Protein AF-A0A9X8VGX3-F1 (afdb_monomer_lite)

Sequence (70 aa):
VQRGNINEGVVLFQIVDRRLSGKKPVGMLTNLDAPALTELLGNRIMDRMTMDGGMWINFDWPSYRRKVKS

InterPro domains:
  IPR027417 P-loop containing nucleoside triphosphate hydrolase [G3DSA:3.40.50.300] (1-70)

Secondary structure (DSSP, 8-state):
----HHHHHHHHHHHHHHHHHTT-------SS-HHHHHHHH-HHHHHHHHTTTPPP----PPPGGGG---

Radius of gyration: 15.18 Å; chains: 1; bounding box: 25×41×42 Å

Structure (mmCIF, N/CA/C/O backbone):
data_AF-A0A9X8VGX3-F1
#
_entry.id   AF-A0A9X8VGX3-F1
#
loop_
_atom_site.group_PDB
_atom_site.id
_atom_site.type_symbol
_atom_site.label_atom_id
_atom_site.label_alt_id
_atom_site.label_comp_id
_atom_site.label_asym_id
_atom_site.label_entity_id
_atom_site.label_seq_id
_atom_site.pdbx_PDB_ins_code
_atom_site.Cartn_x
_atom_site.Cartn_y
_atom_site.Cartn_z
_atom_site.occupancy
_atom_site.B_iso_or_equiv
_atom_site.auth_seq_id
_atom_site.auth_comp_id
_atom_site.auth_asym_id
_atom_site.auth_atom_id
_atom_site.pdbx_PDB_model_num
ATOM 1 N N . VAL A 1 1 ? 0.146 24.362 -14.599 1.00 40.00 1 VAL A N 1
ATOM 2 C CA . VAL A 1 1 ? -0.377 23.828 -13.316 1.00 40.00 1 VAL A CA 1
ATOM 3 C C . VAL A 1 1 ? -0.730 22.358 -13.495 1.00 40.00 1 VAL A C 1
ATOM 5 O O . VAL A 1 1 ? -1.851 22.033 -13.857 1.00 40.00 1 VAL A O 1
ATOM 8 N N . GLN A 1 2 ? 0.241 21.464 -13.299 1.00 35.56 2 GLN A N 1
ATOM 9 C CA . GLN A 1 2 ? -0.037 20.035 -13.131 1.00 35.56 2 GLN A CA 1
ATOM 10 C C . GLN A 1 2 ? -0.477 19.824 -11.676 1.00 35.56 2 GLN A C 1
ATOM 12 O O . GLN A 1 2 ? 0.347 19.680 -10.782 1.00 35.56 2 GLN A O 1
ATOM 17 N N . ARG A 1 3 ? -1.789 19.878 -11.420 1.00 48.12 3 ARG A N 1
ATOM 18 C CA . ARG A 1 3 ? -2.410 19.504 -10.133 1.00 48.12 3 ARG A CA 1
ATOM 19 C C . ARG A 1 3 ? -2.917 18.051 -10.190 1.00 48.12 3 ARG A C 1
ATOM 21 O O . ARG A 1 3 ? -4.053 17.787 -9.825 1.00 48.12 3 ARG A O 1
ATOM 28 N N . GLY A 1 4 ? -2.107 17.133 -10.721 1.00 48.94 4 GLY A N 1
ATOM 29 C CA . GLY A 1 4 ? -2.482 15.716 -10.855 1.00 48.9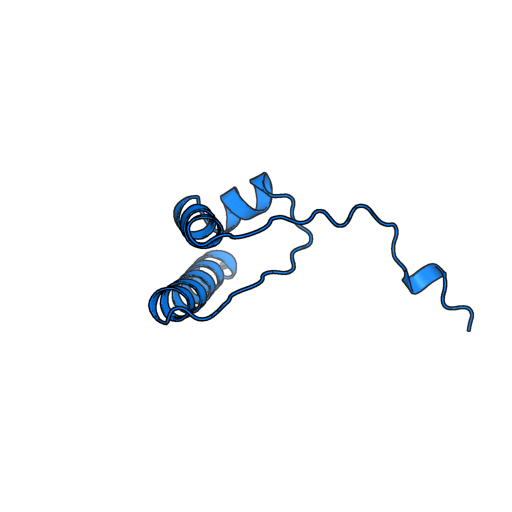4 4 GLY A CA 1
ATOM 30 C C . GLY A 1 4 ? -2.212 14.897 -9.591 1.00 48.94 4 GLY A C 1
ATOM 31 O O . GLY A 1 4 ? -3.034 14.092 -9.190 1.00 48.94 4 GLY A O 1
ATOM 32 N N . ASN A 1 5 ? -1.108 15.166 -8.890 1.00 58.78 5 ASN A N 1
ATOM 33 C CA . ASN A 1 5 ? -0.575 14.185 -7.938 1.00 58.78 5 ASN A CA 1
ATOM 34 C C . ASN A 1 5 ? -1.177 14.258 -6.515 1.00 58.78 5 ASN A C 1
ATOM 36 O O . ASN A 1 5 ? -1.343 13.245 -5.845 1.00 58.78 5 ASN A O 1
ATOM 40 N N . ILE A 1 6 ? -1.535 15.456 -6.031 1.00 62.41 6 ILE A N 1
ATOM 41 C CA . ILE A 1 6 ? -1.952 15.642 -4.623 1.00 62.41 6 ILE A CA 1
ATOM 42 C C . ILE A 1 6 ? -3.364 15.090 -4.385 1.00 62.41 6 ILE A C 1
ATOM 44 O O . ILE A 1 6 ? -3.621 14.421 -3.387 1.00 62.41 6 ILE A O 1
ATOM 48 N N . ASN A 1 7 ? -4.284 15.353 -5.314 1.00 66.81 7 ASN A N 1
ATOM 49 C CA . ASN A 1 7 ? -5.676 14.932 -5.167 1.00 66.81 7 ASN A CA 1
ATOM 50 C C . ASN A 1 7 ? -5.820 13.411 -5.288 1.00 66.81 7 ASN A C 1
ATOM 52 O O . ASN A 1 7 ? -6.596 12.814 -4.547 1.00 66.81 7 ASN A O 1
ATOM 56 N N . GLU A 1 8 ? -5.049 12.781 -6.176 1.00 72.56 8 GLU A N 1
ATOM 57 C CA . GLU A 1 8 ? -5.052 11.327 -6.351 1.00 72.56 8 GLU A CA 1
ATOM 58 C C . GLU A 1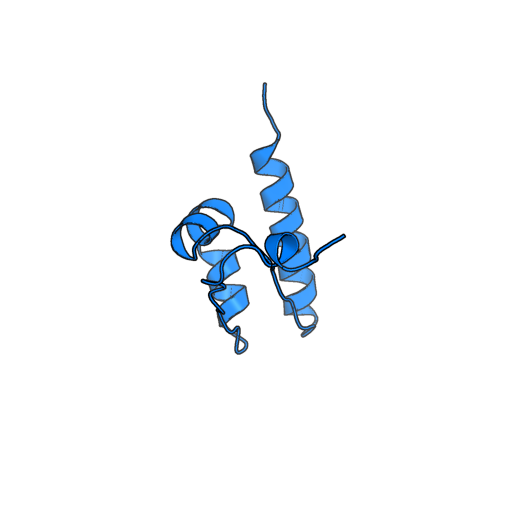 8 ? -4.563 10.611 -5.084 1.00 72.56 8 GLU A C 1
ATOM 60 O O . GLU A 1 8 ? -5.228 9.687 -4.614 1.00 72.56 8 GLU A O 1
ATOM 65 N N . GLY A 1 9 ? -3.485 11.100 -4.456 1.00 73.81 9 GLY A N 1
ATOM 66 C CA . GLY A 1 9 ? -2.996 10.568 -3.180 1.00 73.81 9 GLY A CA 1
ATOM 67 C C . GLY A 1 9 ? -4.022 10.674 -2.044 1.00 73.81 9 GLY A C 1
ATOM 68 O O . GLY A 1 9 ? -4.229 9.715 -1.300 1.00 73.81 9 GLY A O 1
ATOM 69 N N . VAL A 1 10 ? -4.733 11.804 -1.943 1.00 77.62 10 VAL A N 1
ATOM 70 C CA . VAL A 1 10 ? -5.785 12.004 -0.926 1.00 77.62 10 VAL A CA 1
ATOM 71 C C . VAL A 1 10 ? -6.973 11.065 -1.148 1.00 77.62 10 VAL A C 1
ATOM 73 O O . VAL A 1 10 ? -7.501 10.501 -0.188 1.00 77.62 10 VAL A O 1
ATOM 76 N N . VAL A 1 11 ? -7.390 10.856 -2.398 1.00 82.88 11 VAL A N 1
ATOM 77 C CA . VAL A 1 11 ? -8.488 9.931 -2.720 1.00 82.88 11 VAL A CA 1
ATOM 78 C C . VAL A 1 11 ? -8.088 8.483 -2.421 1.00 82.88 11 VAL A C 1
ATOM 80 O O . VAL A 1 11 ? -8.863 7.753 -1.801 1.00 82.88 11 VAL A O 1
ATOM 83 N N . LEU A 1 12 ? -6.869 8.071 -2.789 1.00 80.44 12 LEU A N 1
ATOM 84 C CA . LEU A 1 12 ? -6.340 6.742 -2.462 1.00 80.44 12 LEU A CA 1
ATOM 85 C C . LEU A 1 12 ? -6.291 6.516 -0.947 1.00 80.44 12 LEU A C 1
ATOM 87 O O . LEU A 1 12 ? -6.762 5.480 -0.472 1.00 80.44 12 LEU A O 1
ATOM 91 N N . PHE A 1 13 ? -5.817 7.507 -0.185 1.00 79.06 13 PHE A N 1
ATOM 92 C CA . PHE A 1 13 ? -5.828 7.478 1.279 1.00 79.06 13 PHE A CA 1
ATOM 93 C C . PHE A 1 13 ? -7.233 7.220 1.832 1.00 79.06 13 PHE A C 1
ATOM 95 O O . PHE A 1 13 ? -7.429 6.299 2.623 1.00 79.06 13 PHE A O 1
ATOM 102 N N . GLN A 1 14 ? -8.226 7.995 1.387 1.00 84.88 14 GLN A N 1
ATOM 103 C CA . GLN A 1 14 ? -9.604 7.878 1.872 1.00 84.88 14 GLN A CA 1
ATOM 104 C C . GLN A 1 14 ? -10.223 6.508 1.565 1.00 84.88 14 GLN A C 1
ATOM 106 O O . GLN A 1 14 ? -10.969 5.965 2.384 1.00 84.88 14 GLN A O 1
ATOM 111 N N . ILE A 1 15 ? -9.918 5.929 0.401 1.00 86.19 15 ILE A N 1
ATOM 112 C CA . ILE A 1 15 ? -10.406 4.597 0.022 1.00 86.19 15 ILE A CA 1
ATOM 113 C C . ILE A 1 15 ? -9.805 3.525 0.937 1.00 86.19 15 ILE A C 1
ATOM 115 O O . ILE A 1 15 ? -10.544 2.677 1.447 1.00 86.19 15 ILE A O 1
ATOM 119 N N . VAL A 1 16 ? -8.488 3.566 1.153 1.00 81.69 16 VAL A N 1
ATOM 120 C CA . VAL A 1 16 ? -7.771 2.605 2.006 1.00 81.69 16 VAL A CA 1
ATOM 121 C C . VAL A 1 16 ? -8.252 2.709 3.449 1.00 81.69 16 VAL A C 1
ATOM 123 O O . VAL A 1 16 ? -8.643 1.701 4.036 1.00 81.69 16 VAL A O 1
ATOM 126 N N . ASP A 1 17 ? -8.316 3.923 3.994 1.00 83.88 17 ASP A N 1
ATOM 127 C CA . ASP A 1 17 ? -8.738 4.176 5.373 1.00 83.88 17 ASP A CA 1
ATOM 128 C C . ASP A 1 17 ? -10.167 3.679 5.637 1.00 83.88 17 ASP A C 1
ATOM 130 O O . ASP A 1 17 ? -10.421 2.973 6.617 1.00 83.88 17 ASP A O 1
ATOM 134 N N . ARG A 1 18 ? -11.101 3.933 4.709 1.00 88.31 18 ARG A N 1
ATOM 135 C CA . ARG A 1 18 ? -12.489 3.460 4.823 1.00 88.31 18 ARG A CA 1
ATOM 136 C C . ARG A 1 18 ? -12.602 1.935 4.755 1.00 88.31 18 ARG A C 1
ATOM 138 O O . ARG A 1 18 ? -13.488 1.359 5.389 1.00 88.31 18 ARG A O 1
ATOM 145 N N . ARG A 1 19 ? -11.745 1.265 3.976 1.00 88.12 19 ARG A N 1
ATOM 1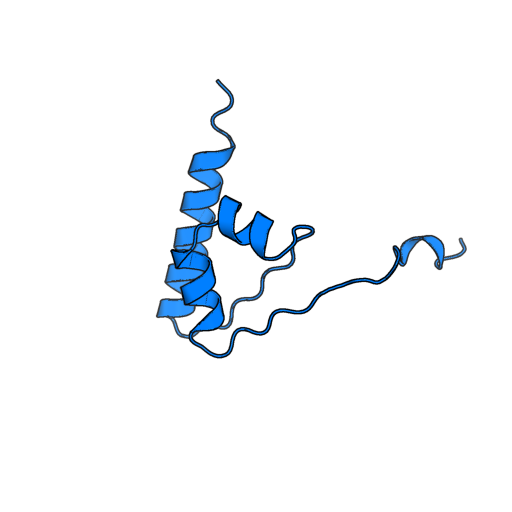46 C CA . ARG A 1 19 ? -11.730 -0.204 3.856 1.00 88.12 19 ARG A CA 1
ATOM 147 C C . ARG A 1 19 ? -11.141 -0.867 5.096 1.00 88.12 19 ARG A C 1
ATOM 149 O O . ARG A 1 19 ? -11.780 -1.771 5.632 1.00 88.12 19 ARG A O 1
ATOM 156 N N . LEU A 1 20 ? -9.997 -0.378 5.569 1.00 80.75 20 LEU A N 1
ATOM 157 C CA . LEU A 1 20 ? -9.334 -0.883 6.771 1.00 80.75 20 LEU A CA 1
ATOM 158 C C . LEU A 1 20 ? -10.190 -0.646 8.019 1.00 80.75 20 LEU A C 1
ATOM 160 O O . LEU A 1 20 ? -10.393 -1.565 8.805 1.00 80.75 20 LEU A O 1
ATOM 164 N N . SER A 1 21 ? -10.809 0.534 8.142 1.00 85.25 21 SER A N 1
ATOM 165 C CA . SER A 1 21 ? -11.773 0.825 9.216 1.00 85.25 21 SER A CA 1
ATOM 166 C C . SER A 1 21 ? -12.990 -0.109 9.186 1.00 85.25 21 SER A C 1
ATOM 168 O O . SER A 1 21 ? -13.558 -0.434 10.224 1.00 85.25 21 SER A O 1
ATOM 170 N N . GLY A 1 22 ? -13.380 -0.583 7.999 1.00 87.81 22 GLY A N 1
ATOM 171 C CA . GLY A 1 22 ? -14.426 -1.589 7.819 1.00 87.81 22 GLY A CA 1
ATOM 172 C C . GLY A 1 22 ? -13.964 -3.040 7.988 1.00 87.81 22 GLY A C 1
ATOM 173 O O . GLY A 1 22 ? -14.758 -3.929 7.681 1.00 87.81 22 GLY A O 1
ATOM 174 N N . LYS A 1 23 ? -12.708 -3.288 8.397 1.00 83.81 23 LYS A N 1
ATOM 175 C CA . LYS A 1 23 ? -12.061 -4.615 8.436 1.00 83.81 23 LYS A CA 1
ATOM 176 C C . LYS A 1 23 ? -12.188 -5.385 7.116 1.00 83.81 23 LYS A C 1
ATOM 178 O O . LYS A 1 23 ? -12.346 -6.604 7.094 1.00 83.81 23 LYS A O 1
ATOM 183 N N . LYS A 1 24 ? -12.193 -4.662 5.993 1.00 84.62 24 LYS A N 1
ATOM 184 C CA . LYS A 1 24 ? -12.256 -5.253 4.654 1.00 84.62 24 LYS A CA 1
ATOM 185 C C . LYS A 1 24 ? -10.834 -5.406 4.123 1.00 84.62 24 LYS A C 1
ATOM 187 O O . LYS A 1 24 ? -10.092 -4.426 4.172 1.00 84.62 24 LYS A O 1
ATOM 192 N N . PRO A 1 25 ? -10.472 -6.572 3.563 1.00 82.25 25 PRO A N 1
ATOM 193 C CA . PRO A 1 25 ? -9.146 -6.770 2.996 1.00 82.25 25 PRO A CA 1
ATOM 194 C C . PRO A 1 25 ? -8.901 -5.795 1.837 1.00 82.25 25 PRO A C 1
ATOM 196 O O . PRO A 1 25 ? -9.805 -5.500 1.043 1.00 82.25 25 PRO A O 1
ATOM 199 N N . VAL A 1 26 ? -7.669 -5.296 1.751 1.00 84.38 26 VAL A N 1
ATOM 200 C CA . VAL A 1 26 ? -7.191 -4.386 0.703 1.00 84.38 26 VAL A CA 1
ATOM 201 C C . VAL A 1 26 ? -5.899 -4.953 0.130 1.00 84.38 26 VAL A C 1
ATOM 203 O O . VAL A 1 26 ? -5.026 -5.373 0.880 1.00 84.38 26 VAL A O 1
ATOM 206 N N . GLY A 1 27 ? -5.774 -4.944 -1.196 1.00 85.94 27 GLY A N 1
ATOM 207 C CA . GLY A 1 27 ? -4.535 -5.262 -1.900 1.00 85.94 27 GLY A CA 1
ATOM 208 C C . GLY A 1 27 ? -4.215 -4.165 -2.908 1.00 85.94 27 GLY A C 1
ATOM 209 O O . GLY A 1 27 ? -5.127 -3.616 -3.530 1.00 85.94 27 GLY A O 1
ATOM 210 N N . MET A 1 28 ? -2.933 -3.841 -3.060 1.00 84.56 28 MET A N 1
ATOM 211 C CA . MET A 1 28 ? -2.448 -2.927 -4.092 1.00 84.56 28 MET A CA 1
ATOM 212 C C . MET A 1 28 ? -1.489 -3.660 -5.016 1.00 84.56 28 MET A C 1
ATOM 214 O O . MET A 1 28 ? -0.602 -4.375 -4.561 1.00 84.5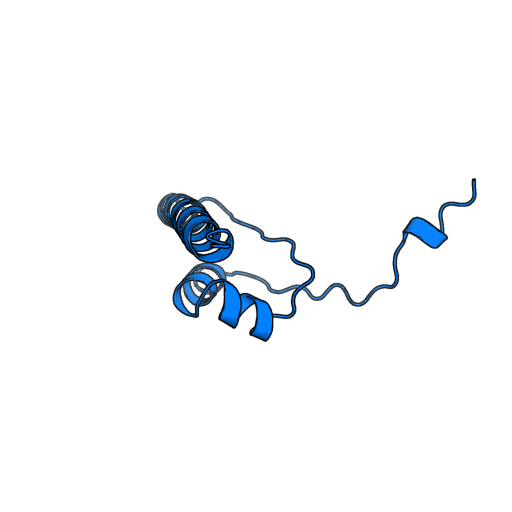6 28 MET A O 1
ATOM 218 N N . LEU A 1 29 ? -1.668 -3.445 -6.315 1.00 87.94 29 LEU A N 1
ATOM 219 C CA . LEU A 1 29 ? -0.716 -3.852 -7.333 1.00 87.94 29 LEU A CA 1
ATOM 220 C C . LEU A 1 29 ? -0.051 -2.586 -7.861 1.00 87.94 29 LEU A C 1
ATOM 222 O O . LEU A 1 29 ? -0.723 -1.715 -8.412 1.00 87.94 29 LEU A O 1
ATOM 226 N N . THR A 1 30 ? 1.257 -2.484 -7.672 1.00 84.69 30 THR A N 1
ATOM 227 C CA . THR A 1 30 ? 2.051 -1.347 -8.126 1.00 84.69 30 THR A CA 1
ATOM 228 C C . THR A 1 30 ? 3.295 -1.842 -8.844 1.00 84.69 30 THR A C 1
ATOM 230 O O . THR A 1 30 ? 3.790 -2.931 -8.568 1.00 84.69 30 THR A O 1
ATOM 233 N N . ASN A 1 31 ? 3.792 -1.031 -9.771 1.00 86.69 31 ASN A N 1
ATOM 234 C CA . ASN A 1 31 ? 5.093 -1.234 -10.403 1.00 86.69 31 ASN A CA 1
ATOM 235 C C . ASN A 1 31 ? 6.211 -0.461 -9.673 1.00 86.69 31 ASN A C 1
ATOM 237 O O . ASN A 1 31 ? 7.282 -0.248 -10.231 1.00 86.69 31 ASN A O 1
ATOM 241 N N . LEU A 1 32 ? 5.926 0.043 -8.471 1.00 85.00 32 LEU A N 1
ATOM 242 C CA . LEU A 1 32 ? 6.871 0.762 -7.627 1.00 85.00 32 LEU A CA 1
ATOM 243 C C . LEU A 1 32 ? 7.382 -0.152 -6.519 1.00 85.00 32 LEU A C 1
ATOM 245 O O . LEU A 1 32 ? 6.609 -0.900 -5.919 1.00 85.00 32 LEU A O 1
ATOM 249 N N . ASP A 1 33 ? 8.663 -0.013 -6.199 1.00 84.75 33 ASP A N 1
ATOM 250 C CA . ASP A 1 33 ? 9.253 -0.665 -5.035 1.00 84.75 33 ASP A CA 1
ATOM 251 C C . ASP A 1 33 ? 8.691 -0.079 -3.732 1.00 84.75 33 ASP A C 1
ATOM 253 O O . ASP A 1 33 ? 8.193 1.052 -3.698 1.00 84.75 33 ASP A O 1
ATOM 257 N N . ALA A 1 34 ? 8.820 -0.820 -2.628 1.00 81.31 34 ALA A N 1
ATOM 258 C CA . ALA A 1 34 ? 8.310 -0.401 -1.321 1.00 81.31 34 ALA A CA 1
ATOM 259 C C . ALA A 1 34 ? 8.748 1.020 -0.899 1.00 81.31 34 ALA A C 1
ATOM 261 O O . ALA A 1 34 ? 7.889 1.772 -0.433 1.00 81.31 34 ALA A O 1
ATOM 262 N N . PRO A 1 35 ? 10.014 1.456 -1.092 1.00 84.56 35 PRO A N 1
ATOM 263 C CA . PRO A 1 35 ? 10.434 2.812 -0.735 1.00 84.56 35 PRO A CA 1
ATOM 264 C C . PRO A 1 35 ? 9.756 3.885 -1.594 1.00 84.56 35 PRO A C 1
ATOM 266 O O . PRO A 1 35 ? 9.258 4.871 -1.060 1.00 84.56 35 PRO A O 1
ATOM 269 N N . ALA A 1 36 ? 9.667 3.664 -2.910 1.00 84.19 36 ALA A N 1
ATOM 270 C CA . ALA A 1 36 ? 9.044 4.602 -3.844 1.00 84.19 36 ALA A CA 1
ATOM 271 C C . ALA A 1 36 ? 7.529 4.709 -3.613 1.00 84.19 36 ALA A C 1
ATOM 273 O O . ALA A 1 36 ? 6.955 5.796 -3.674 1.00 84.19 36 ALA A O 1
ATOM 274 N N . LEU A 1 37 ? 6.873 3.590 -3.289 1.00 83.06 37 LEU A N 1
ATOM 275 C CA . LEU A 1 37 ? 5.466 3.597 -2.903 1.00 83.06 37 LEU A CA 1
ATOM 276 C C . LEU A 1 37 ? 5.254 4.328 -1.570 1.00 83.06 37 LEU A C 1
ATOM 278 O O . LEU A 1 37 ? 4.281 5.064 -1.425 1.00 83.06 37 LEU A O 1
ATOM 282 N N . THR A 1 38 ? 6.169 4.152 -0.616 1.00 83.38 38 THR A N 1
ATOM 283 C CA . THR A 1 38 ? 6.121 4.832 0.684 1.00 83.38 38 THR A CA 1
ATOM 284 C C . THR A 1 38 ? 6.288 6.343 0.536 1.00 83.38 38 THR A C 1
ATOM 286 O O . THR A 1 38 ? 5.596 7.097 1.213 1.00 83.38 38 THR A O 1
ATOM 289 N N . GLU A 1 39 ? 7.152 6.798 -0.370 1.00 84.75 39 GLU A N 1
ATOM 290 C CA . GLU A 1 39 ? 7.306 8.219 -0.691 1.00 84.75 39 GLU A CA 1
ATOM 291 C C . GLU A 1 39 ? 6.044 8.793 -1.354 1.00 84.75 39 GLU A C 1
ATOM 293 O O . GLU A 1 39 ? 5.604 9.888 -1.007 1.00 84.75 39 GLU A O 1
ATOM 298 N N . LEU A 1 40 ? 5.413 8.029 -2.253 1.00 80.69 40 LEU A N 1
ATOM 299 C CA . LEU 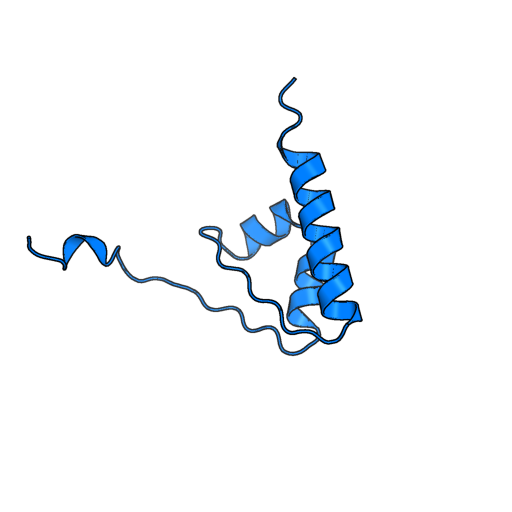A 1 40 ? 4.202 8.445 -2.966 1.00 80.69 40 LEU A CA 1
ATOM 300 C C . LEU A 1 40 ? 2.960 8.505 -2.059 1.00 80.69 40 LEU A C 1
ATOM 302 O O . LEU A 1 40 ? 2.197 9.469 -2.100 1.00 80.69 40 LEU A O 1
ATOM 306 N N . LEU A 1 41 ? 2.722 7.448 -1.281 1.00 79.00 41 LEU A N 1
ATOM 307 C CA . LEU A 1 41 ? 1.524 7.271 -0.451 1.00 79.00 41 LEU A CA 1
ATOM 308 C C . LEU A 1 41 ? 1.699 7.827 0.970 1.00 79.00 41 LEU A C 1
ATOM 310 O O . LEU A 1 41 ? 0.723 8.130 1.657 1.00 79.00 41 LEU A O 1
ATOM 314 N N . GLY A 1 42 ? 2.940 7.982 1.419 1.00 81.31 42 GLY A N 1
ATOM 315 C CA . GLY A 1 42 ? 3.291 8.403 2.765 1.00 81.31 42 GLY A CA 1
ATOM 316 C C . GLY A 1 42 ? 3.319 7.250 3.773 1.00 81.31 42 GLY A C 1
ATOM 317 O O . GLY A 1 42 ? 2.549 6.287 3.710 1.00 81.31 42 GLY A O 1
ATOM 318 N N . ASN A 1 43 ? 4.177 7.405 4.786 1.00 81.94 43 ASN A N 1
ATOM 319 C CA . ASN A 1 43 ? 4.411 6.417 5.849 1.00 81.94 43 ASN A CA 1
ATOM 320 C C . ASN A 1 43 ? 3.123 5.933 6.536 1.00 81.94 43 ASN A C 1
ATOM 322 O O . ASN A 1 43 ? 3.009 4.766 6.895 1.00 81.94 43 ASN A O 1
ATOM 326 N N . ARG A 1 44 ? 2.128 6.816 6.696 1.00 80.44 44 ARG A N 1
ATOM 327 C CA . ARG A 1 44 ? 0.872 6.498 7.391 1.00 80.44 44 ARG A CA 1
ATOM 328 C C . ARG A 1 44 ? 0.001 5.499 6.629 1.00 80.44 44 ARG A C 1
ATOM 330 O O . ARG A 1 44 ? -0.711 4.733 7.266 1.00 80.44 44 ARG A O 1
ATOM 337 N N . ILE A 1 45 ? 0.024 5.506 5.295 1.00 78.38 45 ILE A N 1
ATOM 338 C CA . ILE A 1 45 ? -0.735 4.530 4.494 1.00 78.38 45 ILE A CA 1
ATOM 339 C C . ILE A 1 45 ? -0.062 3.168 4.572 1.00 78.38 45 ILE A C 1
ATOM 341 O O . ILE A 1 45 ? -0.735 2.164 4.789 1.00 78.38 45 ILE A O 1
ATOM 345 N N . MET A 1 46 ? 1.263 3.155 4.444 1.00 81.12 46 MET A N 1
ATOM 346 C CA . MET A 1 46 ? 2.053 1.929 4.509 1.00 81.12 46 MET A CA 1
ATOM 347 C C . MET A 1 46 ? 1.890 1.227 5.855 1.00 81.12 46 MET A C 1
ATOM 349 O O . MET A 1 46 ? 1.598 0.037 5.877 1.00 81.12 46 MET A O 1
ATOM 353 N N . ASP A 1 47 ? 1.962 1.979 6.956 1.00 81.69 47 ASP A N 1
ATOM 354 C CA . ASP A 1 47 ? 1.734 1.465 8.312 1.00 81.69 47 ASP A CA 1
ATOM 355 C C . ASP A 1 47 ? 0.334 0.844 8.464 1.00 81.69 47 ASP A C 1
ATOM 357 O O . ASP A 1 47 ? 0.154 -0.247 8.999 1.00 81.69 47 ASP A O 1
ATOM 361 N N . ARG A 1 48 ? -0.684 1.487 7.885 1.00 78.19 48 ARG A N 1
ATOM 362 C CA . ARG A 1 48 ? -2.061 0.978 7.901 1.00 78.19 48 ARG A CA 1
ATOM 363 C C . ARG A 1 48 ? -2.236 -0.296 7.079 1.00 78.19 48 ARG A C 1
ATOM 365 O O . ARG A 1 48 ? -3.027 -1.151 7.467 1.00 78.19 48 ARG A O 1
ATOM 372 N N . MET A 1 49 ? -1.513 -0.435 5.970 1.00 78.50 49 MET A N 1
ATOM 373 C CA . MET A 1 49 ? -1.544 -1.651 5.157 1.00 78.50 49 MET A CA 1
ATOM 374 C C . MET A 1 49 ? -0.825 -2.822 5.832 1.00 78.50 49 MET A C 1
ATOM 376 O O . MET A 1 49 ? -1.261 -3.954 5.654 1.00 78.50 49 MET A O 1
ATOM 380 N N . THR A 1 50 ? 0.233 -2.579 6.613 1.00 76.88 50 THR A N 1
ATOM 381 C CA . THR A 1 50 ? 1.007 -3.634 7.291 1.00 76.88 50 THR A CA 1
ATOM 382 C C . THR A 1 50 ? 0.441 -4.036 8.656 1.00 76.88 50 THR A C 1
ATOM 384 O O . THR A 1 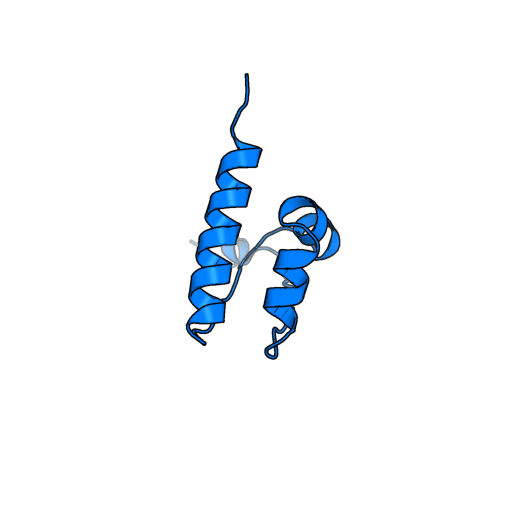50 ? 0.599 -5.195 9.041 1.00 76.88 50 THR A O 1
ATOM 387 N N . MET A 1 51 ? -0.262 -3.138 9.362 1.00 75.00 51 MET A N 1
ATOM 388 C CA . MET A 1 51 ? -0.790 -3.364 10.722 1.00 75.00 51 MET A CA 1
ATOM 389 C C . MET A 1 51 ? -1.691 -4.602 10.885 1.00 75.00 51 MET A C 1
ATOM 391 O O . MET A 1 51 ? -1.731 -5.156 11.980 1.00 75.00 51 MET A O 1
ATOM 395 N N . ASP A 1 52 ? -2.406 -5.042 9.844 1.00 68.44 52 ASP A N 1
ATOM 396 C CA . ASP A 1 52 ? -3.398 -6.134 9.933 1.00 68.44 52 ASP A CA 1
ATOM 397 C C . ASP A 1 52 ? -2.971 -7.391 9.147 1.00 68.44 52 ASP A C 1
ATOM 399 O O . ASP A 1 52 ? -3.784 -8.088 8.543 1.00 68.44 52 ASP A O 1
ATOM 403 N N . GLY A 1 53 ? -1.660 -7.662 9.104 1.00 69.06 53 GLY A N 1
ATOM 404 C CA . GLY A 1 53 ? -1.101 -8.813 8.383 1.00 69.06 53 GLY A CA 1
ATOM 405 C C . GLY A 1 53 ? -0.876 -8.561 6.890 1.00 69.06 53 GLY A C 1
ATOM 406 O O . GLY A 1 53 ? -0.910 -9.496 6.088 1.00 69.06 53 GLY A O 1
ATOM 407 N N . GLY A 1 54 ? -0.647 -7.302 6.503 1.00 74.81 54 GLY A N 1
ATOM 408 C CA . GLY A 1 54 ? -0.305 -6.948 5.128 1.00 74.81 54 GLY A CA 1
ATOM 409 C C . GLY A 1 54 ? 0.982 -7.626 4.676 1.00 74.81 54 GLY A C 1
ATOM 410 O O . GLY A 1 54 ? 2.040 -7.435 5.272 1.00 74.81 54 GLY A O 1
ATOM 411 N N . MET A 1 55 ? 0.894 -8.403 3.600 1.00 81.88 55 MET A N 1
ATOM 412 C CA . MET A 1 55 ? 2.043 -9.056 2.983 1.00 81.88 55 MET A CA 1
ATOM 413 C C . MET A 1 55 ? 2.515 -8.246 1.780 1.00 81.88 55 MET A C 1
ATOM 415 O O . MET A 1 55 ? 1.733 -7.936 0.881 1.00 81.88 55 MET A O 1
ATOM 419 N N . TRP A 1 56 ? 3.809 -7.943 1.749 1.00 83.50 56 TRP A N 1
ATOM 420 C CA . TRP A 1 56 ? 4.459 -7.371 0.578 1.00 83.50 56 TRP A CA 1
ATOM 421 C C . TRP A 1 56 ? 5.039 -8.491 -0.286 1.00 83.50 56 TRP A C 1
ATOM 423 O O . TRP A 1 56 ? 5.826 -9.304 0.200 1.00 83.50 56 TRP A O 1
ATOM 433 N N . ILE A 1 57 ? 4.661 -8.535 -1.564 1.00 86.00 57 ILE A N 1
ATOM 434 C CA . ILE A 1 57 ? 5.138 -9.537 -2.523 1.00 86.00 57 ILE A CA 1
ATOM 435 C C . ILE A 1 57 ? 5.804 -8.809 -3.688 1.00 86.00 57 ILE A C 1
ATOM 437 O O . ILE A 1 57 ? 5.162 -8.023 -4.382 1.00 86.00 57 ILE A O 1
ATOM 441 N N . ASN A 1 58 ? 7.088 -9.096 -3.906 1.00 86.88 58 ASN A N 1
ATOM 442 C CA . ASN A 1 58 ? 7.836 -8.584 -5.050 1.00 86.88 58 ASN A CA 1
ATOM 443 C C . ASN A 1 58 ? 7.604 -9.473 -6.275 1.00 86.88 58 ASN A C 1
ATOM 445 O O . ASN A 1 58 ? 7.776 -10.688 -6.203 1.00 86.88 58 ASN A O 1
ATOM 449 N N . PHE A 1 59 ? 7.250 -8.854 -7.401 1.00 87.38 59 PHE A N 1
ATOM 450 C CA . PHE A 1 59 ? 7.159 -9.515 -8.701 1.00 87.38 59 PHE A CA 1
ATOM 451 C C . PHE A 1 59 ? 8.442 -9.232 -9.490 1.00 87.38 59 PHE A C 1
ATOM 453 O O . PHE A 1 59 ? 8.526 -8.239 -10.205 1.00 87.38 59 PHE A O 1
ATOM 460 N N . ASP A 1 60 ? 9.443 -10.100 -9.363 1.00 86.69 60 ASP A N 1
ATOM 461 C CA . ASP A 1 60 ? 10.746 -9.981 -10.039 1.00 86.69 60 ASP A CA 1
ATOM 462 C C . ASP A 1 60 ? 10.793 -10.690 -11.410 1.00 86.69 60 ASP A C 1
ATOM 464 O O . ASP A 1 60 ? 11.829 -10.740 -12.080 1.00 86.69 60 ASP A O 1
ATOM 468 N N . TRP A 1 61 ? 9.658 -11.227 -11.868 1.00 88.62 61 TRP A N 1
ATOM 469 C CA . TRP A 1 61 ? 9.588 -11.963 -13.124 1.00 88.62 61 TRP A CA 1
ATOM 470 C C . TRP A 1 61 ? 9.606 -11.057 -14.364 1.00 88.62 61 TRP A C 1
ATOM 472 O O . TRP A 1 61 ? 8.949 -10.015 -14.412 1.00 88.62 61 TRP A O 1
ATOM 482 N N . PRO A 1 62 ? 10.262 -11.499 -15.453 1.00 83.19 62 PRO A N 1
ATOM 483 C CA . PRO A 1 62 ? 10.185 -10.816 -16.734 1.00 83.19 62 PRO A CA 1
ATOM 484 C C . PRO A 1 62 ? 8.766 -10.866 -17.317 1.00 83.19 62 PRO A C 1
ATOM 486 O O . PRO A 1 62 ? 8.048 -11.853 -17.159 1.00 83.19 62 PRO A O 1
ATOM 489 N N . SER A 1 63 ? 8.400 -9.837 -18.093 1.00 83.75 63 SER A N 1
ATOM 490 C CA . SER A 1 63 ? 7.078 -9.725 -18.729 1.00 83.75 63 SER A CA 1
ATOM 491 C C . SER A 1 63 ? 6.632 -11.019 -19.419 1.00 83.75 63 SER A C 1
ATOM 493 O O . SER A 1 63 ? 7.267 -11.497 -20.369 1.00 83.75 63 SER A O 1
ATOM 495 N N . TYR A 1 64 ? 5.493 -11.547 -18.960 1.00 84.81 64 TYR A N 1
ATOM 496 C CA . TYR A 1 64 ? 4.888 -12.780 -19.463 1.00 84.81 64 TYR A CA 1
ATOM 497 C C . TYR A 1 64 ? 4.383 -12.655 -20.909 1.00 84.81 64 TYR A C 1
ATOM 499 O O . TYR A 1 64 ? 4.300 -13.651 -21.624 1.00 84.81 64 TYR A O 1
ATOM 507 N N . ARG A 1 65 ? 4.117 -11.431 -21.392 1.00 82.56 65 ARG A N 1
ATOM 508 C CA . ARG A 1 65 ? 3.562 -11.188 -22.738 1.00 82.56 65 ARG A CA 1
ATOM 509 C C . ARG A 1 65 ? 4.440 -11.741 -23.866 1.00 82.56 65 ARG A C 1
ATOM 511 O O . ARG A 1 65 ? 3.912 -12.131 -24.896 1.00 82.56 65 ARG A O 1
ATOM 518 N N . ARG A 1 66 ? 5.761 -11.846 -23.660 1.00 70.94 66 ARG A N 1
ATOM 519 C CA . ARG A 1 66 ? 6.705 -12.413 -24.647 1.00 70.94 66 ARG A CA 1
ATOM 520 C C . ARG A 1 66 ? 6.566 -13.928 -24.846 1.00 70.94 66 ARG A C 1
ATOM 522 O O . ARG A 1 66 ? 7.116 -14.453 -25.807 1.00 70.94 66 ARG A O 1
ATOM 529 N N . LYS A 1 67 ? 5.885 -14.638 -23.939 1.00 67.12 67 LYS A N 1
ATOM 530 C CA . LYS A 1 67 ? 5.694 -16.098 -24.010 1.00 67.12 67 LYS A CA 1
ATOM 531 C C . LYS A 1 67 ? 4.425 -16.515 -24.754 1.00 67.12 67 LYS A C 1
ATOM 533 O O . LYS A 1 67 ? 4.304 -17.687 -25.101 1.00 67.12 67 LYS A O 1
ATOM 538 N N . VAL A 1 68 ? 3.503 -15.588 -25.015 1.00 63.34 68 VAL A N 1
ATOM 539 C CA . VAL A 1 68 ? 2.315 -15.863 -25.828 1.00 63.34 68 VAL A CA 1
ATOM 540 C C . VAL A 1 68 ? 2.739 -15.758 -27.291 1.00 63.34 68 VAL A C 1
ATOM 542 O O . VAL A 1 68 ? 2.765 -14.670 -27.859 1.00 63.34 68 VAL A O 1
ATOM 545 N N . LYS A 1 69 ? 3.160 -16.885 -27.880 1.00 56.44 69 LYS A N 1
ATOM 546 C CA . LYS A 1 69 ? 3.292 -16.991 -29.337 1.00 56.44 69 LYS A CA 1
ATOM 547 C C . LYS A 1 69 ? 1.901 -16.756 -29.940 1.00 56.44 69 LYS A C 1
ATOM 549 O O . LYS A 1 69 ? 0.965 -17.448 -29.544 1.00 56.44 69 LYS A O 1
ATOM 554 N N . SER A 1 70 ? 1.772 -15.759 -30.819 1.00 61.03 70 SER A N 1
ATOM 555 C CA . SER A 1 70 ? 0.680 -15.729 -31.804 1.00 61.03 70 SER A CA 1
ATOM 556 C C . SER A 1 70 ? 0.801 -16.902 -32.765 1.00 61.03 70 SER A C 1
ATOM 558 O O . SER A 1 70 ? 1.945 -17.378 -32.960 1.00 61.03 70 SER A O 1
#

pLDDT: mean 77.85, std 11.37, range [35.56, 88.62]

Foldseek 3Di:
DPPPQPVVLVVVQVVLVVCLVVVHQDDDDDPDDPVRVCVRNHPVSVCSCPVPPRDDDDDPDDDPVVVPDD

Organism: Serratia marcescens (NCBI:txid615)